Protein AF-A0A3M1U7Q9-F1 (afdb_monomer)

Solvent-accessible surface area (backbone atoms only — not comparable to full-atom values): 9106 Å² total; per-residue (Å²): 144,83,88,80,77,72,70,61,61,55,56,52,53,63,54,56,72,72,70,77,84,77,84,83,71,74,53,70,70,55,35,62,74,72,69,58,77,64,76,72,78,81,50,81,77,60,95,52,54,67,60,49,50,46,47,64,40,67,49,63,38,70,46,31,38,65,66,21,28,56,75,61,62,70,52,36,54,83,81,76,42,78,99,62,87,53,77,89,34,86,74,61,49,69,73,35,44,24,12,87,70,78,70,23,34,26,36,94,86,40,66,49,48,49,64,83,35,71,39,36,24,43,46,60,66,45,50,51,53,52,49,51,36,21,39,75,40,47,92,75,56,72,63,50,81,74,33,46,38,114

Secondary structure (DSSP, 8-state):
---SSSHHHHHHHHHHTTSSSS-----HHHHHHTT---TTTSSPPPSSHHHHHHHHHHS-BTTB-HHHHHHHTS--HHHHS-S-PPPP-S-PPTT-BB-TTT-SBPEEEEEEEETTEEEEESSHHHHHHHHHHHHH-GGG---GGGSB--

Radius of gyration: 22.82 Å; Cα contacts (8 Å, |Δi|>4): 184; chains: 1; bounding box: 33×63×72 Å

Structure (mmCIF, N/CA/C/O backbone):
data_AF-A0A3M1U7Q9-F1
#
_entry.id   AF-A0A3M1U7Q9-F1
#
loop_
_atom_site.group_PDB
_atom_site.id
_atom_site.type_symbol
_atom_site.label_atom_id
_atom_site.label_alt_id
_atom_site.label_comp_id
_atom_site.label_asym_id
_atom_site.label_entity_id
_atom_site.label_seq_id
_atom_site.pdbx_PDB_ins_code
_atom_site.Cartn_x
_atom_site.Cartn_y
_atom_site.Cartn_z
_atom_site.occupancy
_atom_site.B_iso_or_equiv
_atom_site.auth_seq_id
_atom_site.auth_comp_id
_atom_site.auth_asym_id
_atom_site.auth_atom_id
_atom_site.pdbx_PDB_model_num
ATOM 1 N N . MET A 1 1 ? 19.715 44.395 -60.711 1.00 44.44 1 MET A N 1
ATOM 2 C CA . MET A 1 1 ? 18.684 44.270 -59.659 1.00 44.44 1 MET A CA 1
ATOM 3 C C . MET A 1 1 ? 18.532 42.799 -59.278 1.00 44.44 1 MET A C 1
ATOM 5 O O . MET A 1 1 ? 17.688 42.110 -59.825 1.00 44.44 1 MET A O 1
ATOM 9 N N . LEU A 1 2 ? 19.395 42.297 -58.395 1.00 45.25 2 LEU A N 1
ATOM 10 C CA . LEU A 1 2 ? 19.295 40.969 -57.778 1.00 45.25 2 LEU A CA 1
ATOM 11 C C . LEU A 1 2 ? 19.704 41.164 -56.317 1.00 45.25 2 LEU A C 1
ATOM 13 O O . LEU A 1 2 ? 20.839 41.563 -56.077 1.00 45.25 2 LEU A O 1
ATOM 17 N N . GLY A 1 3 ? 18.805 40.959 -55.354 1.00 45.62 3 GLY A N 1
ATOM 18 C CA . GLY A 1 3 ? 19.201 41.150 -53.955 1.00 45.62 3 GLY A CA 1
ATOM 19 C C . GLY A 1 3 ? 18.166 40.963 -52.849 1.00 45.62 3 GLY A C 1
ATOM 20 O O . GLY A 1 3 ? 18.516 41.231 -51.710 1.00 45.62 3 GLY A O 1
ATOM 21 N N . ILE A 1 4 ? 16.922 40.532 -53.108 1.00 47.91 4 ILE A N 1
ATOM 22 C CA . ILE A 1 4 ? 15.906 40.447 -52.027 1.00 47.91 4 ILE A CA 1
ATOM 23 C C . ILE A 1 4 ? 15.098 39.132 -52.042 1.00 47.91 4 ILE A C 1
ATOM 25 O O . ILE A 1 4 ? 14.086 39.013 -51.370 1.00 47.91 4 ILE A O 1
ATOM 29 N N . ALA A 1 5 ? 15.532 38.097 -52.768 1.00 49.00 5 ALA A N 1
ATOM 30 C CA . ALA A 1 5 ? 14.764 36.844 -52.845 1.00 49.00 5 ALA A CA 1
ATOM 31 C C . ALA A 1 5 ? 15.264 35.712 -51.924 1.00 49.00 5 ALA A C 1
ATOM 33 O O . ALA A 1 5 ? 14.545 34.737 -51.739 1.00 49.00 5 ALA A O 1
ATOM 34 N N . LEU A 1 6 ? 16.459 35.814 -51.320 1.00 45.41 6 LEU A N 1
ATOM 35 C CA . LEU A 1 6 ? 17.038 34.694 -50.552 1.00 45.41 6 LEU A CA 1
ATOM 36 C C . LEU A 1 6 ? 16.795 34.736 -49.032 1.00 45.41 6 LEU A C 1
ATOM 38 O O . LEU A 1 6 ? 16.962 33.718 -48.368 1.00 45.41 6 LEU A O 1
ATOM 42 N N . LEU A 1 7 ? 16.372 35.871 -48.467 1.00 46.06 7 LEU A N 1
ATOM 43 C CA . LEU A 1 7 ? 16.163 36.003 -47.014 1.00 46.06 7 LEU A CA 1
ATOM 44 C C . LEU A 1 7 ? 14.794 35.483 -46.534 1.00 46.06 7 LEU A C 1
ATOM 46 O O . LEU A 1 7 ? 14.650 35.140 -45.364 1.00 46.06 7 LEU A O 1
ATOM 50 N N . GLY A 1 8 ? 13.801 35.363 -47.423 1.00 41.50 8 GLY A N 1
ATOM 51 C CA . GLY A 1 8 ? 12.464 34.869 -47.064 1.00 41.50 8 GLY A CA 1
ATOM 52 C C . GLY A 1 8 ? 12.382 33.347 -46.893 1.00 41.50 8 GLY A C 1
ATOM 53 O O . GLY A 1 8 ? 11.664 32.858 -46.023 1.00 41.50 8 GLY A O 1
ATOM 54 N N . MET A 1 9 ? 13.150 32.585 -47.679 1.00 41.41 9 MET A N 1
ATOM 55 C CA . MET A 1 9 ? 13.113 31.115 -47.649 1.00 41.41 9 MET A CA 1
ATOM 56 C C . MET A 1 9 ? 13.812 30.525 -46.417 1.00 41.41 9 MET A C 1
ATOM 58 O O . MET A 1 9 ? 13.354 29.514 -45.886 1.00 41.41 9 MET A O 1
ATOM 62 N N . LEU A 1 10 ? 14.861 31.182 -45.904 1.00 44.19 10 LEU A N 1
ATOM 63 C CA . LEU A 1 10 ? 15.544 30.739 -44.683 1.00 44.19 10 LEU A CA 1
ATOM 64 C C . LEU A 1 10 ? 14.686 30.970 -43.426 1.00 44.19 10 LEU A C 1
ATOM 66 O O . LEU A 1 10 ? 14.684 30.142 -42.518 1.00 44.19 10 LEU A O 1
ATOM 70 N N . ALA A 1 11 ? 13.905 32.057 -43.397 1.00 45.09 11 ALA A N 1
ATOM 71 C CA . ALA A 1 11 ? 12.979 32.349 -42.301 1.00 45.09 11 ALA A CA 1
ATOM 72 C C . ALA A 1 11 ? 11.781 31.382 -42.265 1.00 45.09 11 ALA A C 1
ATOM 74 O O . ALA A 1 11 ? 11.277 31.066 -41.187 1.00 45.09 11 ALA A O 1
ATOM 75 N N . TRP A 1 12 ? 11.348 30.870 -43.423 1.00 44.91 12 TRP A N 1
ATOM 76 C CA . TRP A 1 12 ? 10.287 29.862 -43.492 1.00 44.91 12 TRP A CA 1
ATOM 77 C C . TRP A 1 12 ? 10.776 28.487 -43.012 1.00 44.91 12 TRP A C 1
ATOM 79 O O . TRP A 1 12 ? 10.095 27.831 -42.225 1.00 44.91 12 TRP A O 1
ATOM 89 N N . PHE A 1 13 ? 12.001 28.092 -43.378 1.00 40.78 13 PHE A N 1
ATOM 90 C CA . PHE A 1 13 ? 12.593 26.835 -42.906 1.00 40.78 13 PHE A CA 1
ATOM 91 C C . PHE A 1 13 ? 12.932 26.841 -41.406 1.00 40.78 13 PHE A C 1
ATOM 93 O O . PHE A 1 13 ? 12.687 25.846 -40.726 1.00 40.78 13 PHE A O 1
ATOM 100 N N . LEU A 1 14 ? 13.405 27.964 -40.854 1.00 41.69 14 LEU A N 1
ATOM 101 C CA . LEU A 1 14 ? 13.670 28.082 -39.411 1.00 41.69 14 LEU A CA 1
ATOM 102 C C . LEU A 1 14 ? 12.390 28.127 -38.558 1.00 41.69 14 LEU A C 1
ATOM 104 O O . LEU A 1 14 ? 12.429 27.768 -37.384 1.00 41.69 14 LEU A O 1
ATOM 108 N N . ARG A 1 15 ? 11.244 28.511 -39.136 1.00 40.53 15 ARG A N 1
ATOM 109 C CA . ARG A 1 15 ? 9.944 28.464 -38.447 1.00 40.53 15 ARG A CA 1
ATOM 110 C C . ARG A 1 15 ? 9.270 27.092 -38.539 1.00 40.53 15 ARG A C 1
ATOM 112 O O . ARG A 1 15 ? 8.585 26.704 -37.599 1.00 40.53 15 ARG A O 1
ATOM 119 N N . ALA A 1 16 ? 9.512 26.339 -39.612 1.00 40.88 16 ALA A N 1
ATOM 120 C CA . ALA A 1 16 ? 9.010 24.972 -39.768 1.00 40.88 16 ALA A CA 1
ATOM 121 C C . ALA A 1 16 ? 9.754 23.953 -38.880 1.00 40.88 16 ALA A C 1
ATOM 123 O O . ALA A 1 16 ? 9.138 23.018 -38.377 1.00 40.88 16 ALA A O 1
ATOM 124 N N . ALA A 1 17 ? 11.049 24.158 -38.611 1.00 39.62 17 ALA A N 1
ATOM 125 C CA . ALA A 1 17 ? 11.831 23.280 -37.731 1.00 39.62 17 ALA A CA 1
ATOM 126 C C . ALA A 1 17 ? 11.517 23.448 -36.227 1.00 39.62 17 ALA A C 1
ATOM 128 O O . ALA A 1 17 ? 11.918 22.617 -35.421 1.00 39.62 17 ALA A O 1
ATOM 129 N N . SER A 1 18 ? 10.785 24.499 -35.838 1.00 42.47 18 SER A N 1
ATOM 130 C CA . SER A 1 18 ? 10.407 24.780 -34.443 1.00 42.47 18 SER A CA 1
ATOM 131 C C . SER A 1 18 ? 9.047 24.190 -34.038 1.00 42.47 18 SER A C 1
ATOM 133 O O . SER A 1 18 ? 8.711 24.240 -32.857 1.00 42.47 18 SER A O 1
ATOM 135 N N . GLN A 1 19 ? 8.255 23.659 -34.977 1.00 42.66 19 GLN A N 1
ATOM 136 C CA . GLN A 1 19 ? 6.894 23.168 -34.699 1.00 42.66 19 GLN A CA 1
ATOM 137 C C . GLN A 1 19 ? 6.728 21.646 -34.840 1.00 42.66 19 GLN A C 1
ATOM 139 O O . GLN A 1 19 ? 5.615 21.143 -34.757 1.00 42.66 19 GLN A O 1
ATOM 144 N N . GLY A 1 20 ? 7.819 20.901 -35.039 1.00 37.41 20 GLY A N 1
ATOM 145 C CA . GLY A 1 20 ? 7.778 19.445 -35.233 1.00 37.41 20 GLY A CA 1
ATOM 146 C C . GLY A 1 20 ? 7.942 18.592 -33.968 1.00 37.41 20 GLY A C 1
ATOM 147 O O . GLY A 1 20 ? 7.876 17.372 -34.065 1.00 37.41 20 GLY A O 1
ATOM 148 N N . GLU A 1 21 ? 8.165 19.197 -32.799 1.00 39.03 21 GLU A N 1
ATOM 149 C CA . GLU A 1 21 ? 8.633 18.490 -31.592 1.00 39.03 21 GLU A CA 1
ATOM 150 C C . GLU A 1 21 ? 7.793 18.820 -30.343 1.00 39.03 21 GLU A C 1
ATOM 152 O O . GLU A 1 21 ? 8.322 18.947 -29.244 1.00 39.03 21 GLU A O 1
ATOM 157 N N . SER A 1 22 ? 6.479 19.021 -30.488 1.00 43.94 22 SER A N 1
ATOM 158 C CA . SER A 1 22 ? 5.617 19.320 -29.330 1.00 43.94 22 SER A CA 1
ATOM 159 C C . SER A 1 22 ? 4.254 18.631 -29.324 1.00 43.94 22 SER A C 1
ATOM 161 O O . SER A 1 22 ? 3.406 19.014 -28.529 1.00 43.94 22 SER A O 1
ATOM 163 N N . ASP A 1 23 ? 4.023 17.628 -30.173 1.00 45.72 23 ASP A N 1
ATOM 164 C CA . ASP A 1 23 ? 2.708 16.976 -30.272 1.00 45.72 23 ASP A CA 1
ATOM 165 C C . ASP A 1 23 ? 2.810 15.447 -30.177 1.00 45.72 23 ASP A C 1
ATOM 167 O O . ASP A 1 23 ? 2.364 14.685 -31.033 1.00 45.72 23 ASP A O 1
ATOM 171 N N . ARG A 1 24 ? 3.496 14.981 -29.128 1.00 41.88 24 ARG A N 1
ATOM 172 C CA . ARG A 1 24 ? 3.415 13.588 -28.649 1.00 41.88 24 ARG A CA 1
ATOM 173 C C . ARG A 1 24 ? 2.861 13.509 -27.230 1.00 41.88 24 ARG A C 1
ATOM 175 O O . ARG A 1 24 ? 3.070 12.514 -26.540 1.00 41.88 24 ARG A O 1
ATOM 182 N N . THR A 1 25 ? 2.178 14.550 -26.771 1.00 45.88 25 THR A N 1
ATOM 183 C CA . THR A 1 25 ? 1.490 14.507 -25.488 1.00 45.88 25 THR A CA 1
ATOM 184 C C . THR A 1 25 ? 0.160 13.796 -25.696 1.00 45.88 25 THR A C 1
ATOM 186 O O . THR A 1 25 ? -0.741 14.264 -26.389 1.00 45.88 25 THR A O 1
ATOM 189 N N . VAL A 1 26 ? 0.053 12.593 -25.137 1.00 48.25 26 VAL A N 1
ATOM 190 C CA . VAL A 1 26 ? -1.239 11.923 -25.003 1.00 48.25 26 VAL A CA 1
ATOM 191 C C . VAL A 1 26 ? -2.111 12.826 -24.120 1.00 48.25 26 VAL A C 1
ATOM 193 O O . VAL A 1 26 ? -1.642 13.211 -23.050 1.00 48.25 26 VAL A O 1
ATOM 196 N N . PRO A 1 27 ? -3.337 13.196 -24.538 1.00 50.78 27 PRO A N 1
ATOM 197 C CA . PRO A 1 27 ? -4.206 14.052 -23.735 1.00 50.78 27 PRO A CA 1
ATOM 198 C C . PRO A 1 27 ? -4.391 13.467 -22.333 1.00 50.78 27 PRO A C 1
ATOM 200 O O . PRO A 1 27 ? -4.526 12.247 -22.196 1.00 50.78 27 PRO A O 1
ATOM 203 N N . ALA A 1 28 ? -4.400 14.314 -21.303 1.00 47.31 28 ALA A N 1
ATOM 204 C CA . ALA A 1 28 ? -4.512 13.878 -19.910 1.00 47.31 28 ALA A CA 1
ATOM 205 C C . ALA A 1 28 ? -5.757 13.000 -19.685 1.00 47.31 28 ALA A C 1
ATOM 207 O O . ALA A 1 28 ? -5.726 12.036 -18.924 1.00 47.31 28 ALA A O 1
ATOM 208 N N . GLU A 1 29 ? -6.834 13.257 -20.428 1.00 45.97 29 GLU A N 1
ATOM 209 C CA . GLU A 1 29 ? -8.067 12.471 -20.402 1.00 45.97 29 GLU A CA 1
ATOM 210 C C . GLU A 1 29 ? -7.848 11.046 -20.934 1.00 45.97 29 GLU A C 1
ATOM 212 O O . GLU A 1 29 ? -8.398 10.085 -20.400 1.00 45.97 29 GLU A O 1
ATOM 217 N N . ARG A 1 30 ? -6.979 10.884 -21.937 1.00 46.25 30 ARG A N 1
ATOM 218 C CA . ARG A 1 30 ? -6.612 9.583 -22.505 1.00 46.25 30 ARG A CA 1
ATOM 219 C C . ARG A 1 30 ? -5.622 8.828 -21.617 1.00 46.25 30 ARG A C 1
ATOM 221 O O . ARG A 1 30 ? -5.694 7.606 -21.557 1.00 46.25 30 ARG A O 1
ATOM 228 N N . LEU A 1 31 ? -4.741 9.528 -20.896 1.00 46.62 31 LEU A N 1
ATOM 229 C CA . LEU A 1 31 ? -3.878 8.930 -19.862 1.00 46.62 31 LEU A CA 1
ATOM 230 C C . LEU A 1 31 ? -4.708 8.347 -18.705 1.00 46.62 31 LEU A C 1
ATOM 232 O O . LEU A 1 31 ? -4.424 7.256 -18.205 1.00 46.62 31 LEU A O 1
ATOM 236 N N . VAL A 1 32 ? -5.794 9.037 -18.349 1.00 48.41 32 VAL A N 1
ATOM 237 C CA . VAL A 1 32 ? -6.804 8.563 -17.395 1.00 48.41 32 VAL A CA 1
ATOM 238 C C . VAL A 1 32 ? -7.531 7.313 -17.902 1.00 48.41 32 VAL A C 1
ATOM 240 O O . VAL A 1 32 ? -7.738 6.384 -17.122 1.00 48.41 32 VAL A O 1
ATOM 243 N N . GLU A 1 33 ? -7.892 7.263 -19.186 1.00 47.66 33 GLU A N 1
ATOM 244 C CA . GLU A 1 33 ? -8.565 6.105 -19.797 1.00 47.66 33 GLU A CA 1
ATOM 245 C C . GLU A 1 33 ? -7.678 4.853 -19.876 1.00 47.66 33 GLU A C 1
ATOM 247 O O . GLU A 1 33 ? -8.184 3.740 -19.735 1.00 47.66 33 GLU A O 1
ATOM 252 N N . ILE A 1 34 ? -6.363 5.010 -20.068 1.0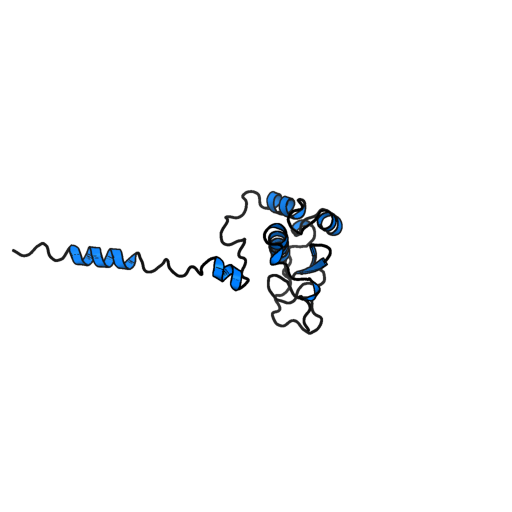0 43.22 34 ILE A N 1
ATOM 253 C CA . ILE A 1 34 ? -5.414 3.884 -20.178 1.00 43.22 34 ILE A CA 1
ATOM 254 C C . ILE A 1 34 ? -4.797 3.453 -18.837 1.00 43.22 34 ILE A C 1
ATOM 256 O O . ILE A 1 34 ? -3.960 2.554 -18.813 1.00 43.22 34 ILE A O 1
ATOM 260 N N . GLY A 1 35 ? -5.199 4.069 -17.720 1.00 42.22 35 GLY A N 1
ATOM 261 C CA . GLY A 1 35 ? -4.785 3.658 -16.373 1.00 42.22 35 GLY A CA 1
ATOM 262 C C . GLY A 1 35 ? -3.332 3.975 -16.002 1.00 42.22 35 GLY A C 1
ATOM 263 O O . GLY A 1 35 ? -2.864 3.506 -14.967 1.00 42.22 35 GLY A O 1
ATOM 264 N N . ILE A 1 36 ? -2.626 4.780 -16.801 1.00 45.94 36 ILE A N 1
ATOM 265 C CA . ILE A 1 36 ? -1.271 5.251 -16.490 1.00 45.94 36 ILE A CA 1
ATOM 266 C C . ILE A 1 36 ? -1.415 6.537 -15.674 1.00 45.94 36 ILE A C 1
ATOM 268 O O . ILE A 1 36 ? -1.546 7.630 -16.220 1.00 45.94 36 ILE A O 1
ATOM 272 N N . THR A 1 37 ? -1.456 6.416 -14.346 1.00 44.12 37 THR A N 1
ATOM 273 C CA . THR A 1 37 ? -1.508 7.574 -13.445 1.00 44.12 37 THR A CA 1
ATOM 274 C C . THR A 1 37 ? -0.104 7.961 -13.007 1.00 44.12 37 THR A C 1
ATOM 276 O O . THR A 1 37 ? 0.302 7.671 -11.887 1.00 44.12 37 THR A O 1
ATOM 279 N N . GLY A 1 38 ? 0.635 8.633 -13.889 1.00 45.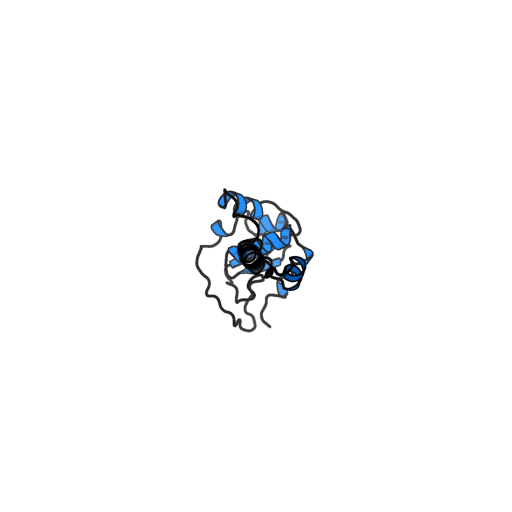06 38 GLY A N 1
ATOM 280 C CA . GLY A 1 38 ? 1.924 9.240 -13.565 1.00 45.06 38 GLY A CA 1
ATOM 281 C C . GLY A 1 38 ? 1.760 10.405 -12.589 1.00 45.06 38 GLY A C 1
ATOM 282 O O . GLY A 1 38 ? 1.847 11.560 -12.983 1.00 45.06 38 GLY A O 1
ATOM 283 N N . TYR A 1 39 ? 1.555 10.121 -11.300 1.00 46.56 39 TYR A N 1
ATOM 284 C CA . TYR A 1 39 ? 1.679 11.142 -10.249 1.00 46.56 39 TYR A CA 1
ATOM 285 C C . TYR A 1 39 ? 3.116 11.706 -10.188 1.00 46.56 39 TYR A C 1
ATOM 287 O O . TYR A 1 39 ? 3.346 12.769 -9.628 1.00 46.56 39 TYR A O 1
ATOM 295 N N . PHE A 1 40 ? 4.086 11.007 -10.787 1.00 49.94 40 PHE A N 1
ATOM 296 C CA . PHE A 1 40 ? 5.496 11.389 -10.800 1.00 49.94 40 PHE A CA 1
ATOM 297 C C . PHE A 1 40 ? 5.956 12.161 -12.047 1.00 49.94 40 PHE A C 1
ATOM 299 O O . PHE A 1 40 ? 7.077 12.664 -12.025 1.00 49.94 40 PHE A O 1
ATOM 306 N N . ASP A 1 41 ? 5.140 12.288 -13.101 1.00 47.69 41 ASP A N 1
ATOM 307 C CA . ASP A 1 41 ? 5.598 12.915 -14.356 1.00 47.69 41 ASP A CA 1
ATOM 308 C C . ASP A 1 41 ? 5.291 14.425 -14.443 1.00 47.69 41 ASP A C 1
ATOM 310 O O . ASP A 1 41 ? 5.940 15.131 -15.214 1.00 47.69 41 ASP A O 1
ATOM 314 N N . GLU A 1 42 ? 4.355 14.952 -13.641 1.00 49.50 42 GLU A N 1
ATOM 315 C CA . GLU A 1 42 ? 3.915 16.359 -13.740 1.00 49.50 42 GLU A CA 1
ATOM 316 C C . GLU A 1 42 ? 4.411 17.277 -12.607 1.00 49.50 42 GLU A C 1
ATOM 318 O O . GLU A 1 42 ? 4.507 18.489 -12.812 1.00 49.50 42 GLU A O 1
ATOM 323 N N . GLU A 1 43 ? 4.790 16.745 -11.438 1.00 50.03 43 GLU A N 1
ATOM 324 C CA . GLU A 1 43 ? 5.275 17.553 -10.309 1.00 50.03 43 GLU A CA 1
ATOM 325 C C . GLU A 1 43 ? 6.722 17.201 -9.931 1.00 50.03 43 GLU A C 1
ATOM 327 O O . GLU A 1 43 ? 7.037 16.026 -9.715 1.00 50.03 43 GLU A O 1
ATOM 332 N N . PRO A 1 44 ? 7.626 18.198 -9.802 1.00 52.91 44 PRO A N 1
ATOM 333 C CA . PRO A 1 44 ? 8.953 17.944 -9.266 1.00 52.91 44 PRO A CA 1
ATOM 334 C C . PRO A 1 44 ? 8.806 17.324 -7.872 1.00 52.91 44 PRO A C 1
ATOM 336 O O . PRO A 1 44 ? 7.945 17.761 -7.098 1.00 52.91 44 PRO A O 1
ATOM 339 N N . PRO A 1 45 ? 9.631 16.321 -7.525 1.00 57.47 45 PRO A N 1
ATOM 340 C CA . PRO A 1 45 ? 9.512 15.657 -6.242 1.00 57.47 45 PRO A CA 1
ATOM 341 C C . PRO A 1 45 ? 9.562 16.700 -5.115 1.00 57.47 45 PRO A C 1
ATOM 343 O O . PRO A 1 45 ? 10.353 17.647 -5.191 1.00 57.47 45 PRO A O 1
ATOM 346 N N . PRO A 1 46 ? 8.733 16.545 -4.069 1.00 67.69 46 PRO A N 1
ATOM 347 C CA . PRO A 1 46 ? 8.692 17.476 -2.953 1.00 67.69 46 PRO A CA 1
ATOM 348 C C . PRO A 1 46 ? 10.098 17.744 -2.416 1.00 67.69 46 PRO A C 1
ATOM 350 O O . PRO A 1 46 ? 10.859 16.803 -2.184 1.00 67.69 46 PRO A O 1
ATOM 353 N N . ALA A 1 47 ? 10.426 19.020 -2.179 1.00 71.31 47 ALA A N 1
ATOM 354 C CA . ALA A 1 47 ? 11.751 19.432 -1.702 1.00 71.31 47 ALA A CA 1
ATOM 355 C C . ALA A 1 47 ? 12.174 18.700 -0.413 1.00 71.31 47 ALA A C 1
ATOM 357 O O . ALA A 1 47 ? 13.355 18.436 -0.206 1.00 71.31 47 ALA A O 1
ATOM 358 N N . ASP A 1 48 ? 11.200 18.335 0.426 1.00 85.69 48 ASP A N 1
ATOM 359 C CA . ASP A 1 48 ? 11.384 17.436 1.561 1.00 85.69 48 ASP A CA 1
ATOM 360 C C . ASP A 1 48 ? 10.591 16.142 1.343 1.00 85.69 48 ASP A C 1
ATOM 362 O O . ASP A 1 48 ? 9.421 16.003 1.719 1.00 85.69 48 ASP A O 1
ATOM 366 N N . ARG A 1 49 ? 11.256 15.181 0.701 1.00 84.38 49 ARG A N 1
ATOM 367 C CA . ARG A 1 49 ? 10.678 13.888 0.342 1.00 84.38 49 ARG A CA 1
ATOM 368 C C . ARG A 1 49 ? 10.250 13.065 1.562 1.00 84.38 49 ARG A C 1
ATOM 370 O O . ARG A 1 49 ? 9.213 12.407 1.514 1.00 84.38 49 ARG A O 1
ATOM 377 N N . ALA A 1 50 ? 11.024 13.111 2.646 1.00 85.31 50 ALA A N 1
ATOM 378 C CA . ALA A 1 50 ? 10.744 12.343 3.858 1.00 85.31 50 ALA A CA 1
ATOM 379 C C . ALA A 1 50 ? 9.519 12.895 4.596 1.00 85.31 50 ALA A C 1
ATOM 381 O O . ALA A 1 50 ? 8.657 12.134 5.044 1.00 85.31 50 ALA A O 1
ATOM 382 N N . LYS A 1 51 ? 9.410 14.227 4.682 1.00 88.06 51 LYS A N 1
ATOM 383 C CA . LYS A 1 51 ? 8.224 14.880 5.237 1.00 88.06 51 LYS A CA 1
ATOM 384 C C . LYS A 1 51 ? 6.982 14.577 4.408 1.00 88.06 51 LYS A C 1
ATOM 386 O O . LYS A 1 51 ? 5.953 14.249 4.992 1.00 88.06 51 LYS A O 1
ATOM 391 N N . PHE A 1 52 ? 7.088 14.650 3.081 1.00 87.44 52 PHE A N 1
ATOM 392 C CA . PHE A 1 52 ? 5.971 14.333 2.195 1.00 87.44 52 PHE A CA 1
ATOM 393 C C . PHE A 1 52 ? 5.493 12.892 2.374 1.00 87.44 52 PHE A C 1
ATOM 395 O O . PHE A 1 52 ? 4.305 12.678 2.598 1.00 87.44 52 PHE A O 1
ATOM 402 N N . GLU A 1 53 ? 6.404 11.912 2.336 1.00 90.12 53 GLU A N 1
ATOM 403 C CA . GLU A 1 53 ? 6.041 10.504 2.519 1.00 90.12 53 GLU A CA 1
ATOM 404 C C . GLU A 1 53 ? 5.311 10.313 3.856 1.00 90.12 53 GLU A C 1
ATOM 406 O O . GLU A 1 53 ? 4.200 9.787 3.904 1.00 90.12 53 GLU A O 1
ATOM 411 N N . LYS A 1 54 ? 5.872 10.830 4.951 1.00 94.00 54 LYS A N 1
ATOM 412 C CA . LYS A 1 54 ? 5.206 10.757 6.252 1.00 94.00 54 LYS A CA 1
ATOM 413 C C . LYS A 1 54 ? 3.804 11.372 6.207 1.00 94.00 54 LYS A C 1
ATOM 415 O O . LYS A 1 54 ? 2.851 10.739 6.648 1.00 94.00 54 LYS A O 1
ATOM 420 N N . GLU A 1 55 ? 3.667 12.570 5.646 1.00 92.81 55 GLU A N 1
ATOM 421 C CA . GLU A 1 55 ? 2.393 13.285 5.570 1.00 92.81 55 GLU A CA 1
ATOM 422 C C . GLU A 1 55 ? 1.317 12.505 4.808 1.00 92.81 55 GLU A C 1
ATOM 424 O O . GLU A 1 55 ? 0.178 12.435 5.281 1.00 92.81 55 GLU A O 1
ATOM 429 N N . ILE A 1 56 ? 1.652 11.897 3.663 1.00 94.12 56 ILE A N 1
ATOM 430 C CA . ILE A 1 56 ? 0.659 11.168 2.864 1.00 94.12 56 ILE A CA 1
ATOM 431 C C . ILE A 1 56 ? 0.145 9.913 3.574 1.00 94.12 56 ILE A C 1
ATOM 433 O O . ILE A 1 56 ? -1.028 9.572 3.424 1.00 94.12 56 ILE A O 1
ATOM 437 N N . PHE A 1 57 ? 0.999 9.261 4.366 1.00 96.94 57 PHE A N 1
ATOM 438 C CA . PHE A 1 57 ? 0.671 8.006 5.036 1.00 96.94 57 PHE A CA 1
ATOM 439 C C . PHE A 1 57 ? 0.067 8.193 6.425 1.00 96.94 57 PHE A C 1
ATOM 441 O O . PHE A 1 57 ? -0.607 7.277 6.897 1.00 96.94 57 PHE A O 1
ATOM 448 N N . THR A 1 58 ? 0.252 9.356 7.060 1.00 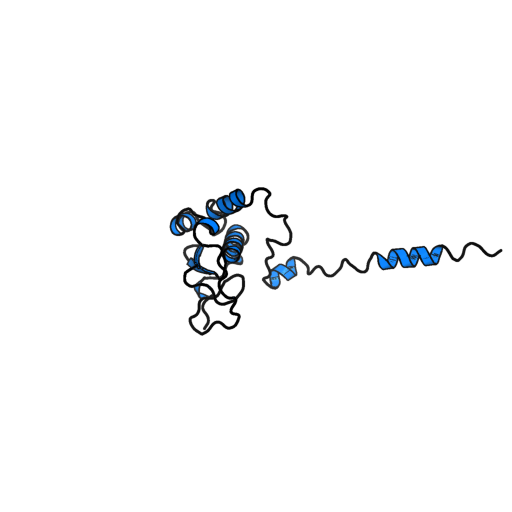95.62 58 THR A N 1
ATOM 449 C CA . THR A 1 58 ? -0.316 9.655 8.387 1.00 95.62 58 THR A CA 1
ATOM 450 C C . THR A 1 58 ? -1.514 10.603 8.361 1.00 95.62 58 THR A C 1
ATOM 452 O O . THR A 1 58 ? -2.106 10.834 9.411 1.00 95.62 58 THR A O 1
ATOM 455 N N . THR A 1 59 ? -1.876 11.159 7.200 1.00 94.31 59 THR A N 1
ATOM 456 C CA . THR A 1 59 ? -3.008 12.092 7.063 1.00 94.31 59 THR A CA 1
ATOM 457 C C . THR A 1 59 ? -4.125 11.477 6.206 1.00 94.31 59 THR A C 1
ATOM 459 O O . THR A 1 59 ? -3.991 11.446 4.972 1.00 94.31 59 THR A O 1
ATOM 462 N N . PRO A 1 60 ? -5.234 11.026 6.828 1.00 96.44 60 PRO A N 1
ATOM 463 C CA . PRO A 1 60 ? -6.391 10.470 6.129 1.00 96.44 60 PRO A CA 1
ATOM 464 C C . PRO A 1 60 ? -6.965 11.433 5.091 1.00 96.44 60 PRO A C 1
ATOM 466 O O . PRO A 1 60 ? -6.991 12.648 5.303 1.00 96.44 60 PRO A O 1
ATOM 469 N N . ARG A 1 61 ? -7.431 10.893 3.962 1.00 95.94 61 ARG A N 1
ATOM 470 C CA . ARG A 1 61 ? -8.103 11.642 2.889 1.00 95.94 61 ARG A CA 1
ATOM 471 C C . ARG A 1 61 ? -8.754 10.673 1.901 1.00 95.94 61 ARG A C 1
ATOM 473 O O . ARG A 1 61 ? -8.215 9.602 1.639 1.00 95.94 61 ARG A O 1
ATOM 480 N N . GLY A 1 62 ? -9.862 11.079 1.280 1.00 96.50 62 GLY A N 1
ATOM 481 C CA . GLY A 1 62 ? -10.560 10.241 0.302 1.00 96.50 62 GLY A CA 1
ATOM 482 C C . GLY A 1 62 ? -11.057 8.955 0.962 1.00 96.50 62 GLY A C 1
ATOM 483 O O . GLY A 1 62 ? -11.686 9.027 2.013 1.00 96.50 62 GLY A O 1
ATOM 484 N N . ILE A 1 63 ? -10.747 7.800 0.368 1.00 98.06 63 ILE A N 1
ATOM 485 C CA . ILE A 1 63 ? -11.063 6.483 0.956 1.00 98.06 63 ILE A CA 1
ATOM 486 C C . ILE 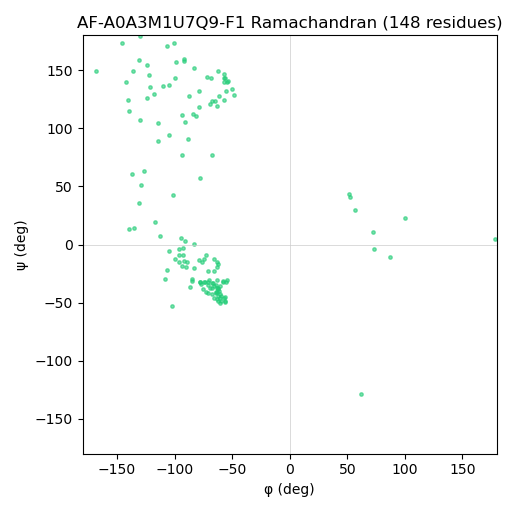A 1 63 ? -9.904 5.884 1.773 1.00 98.06 63 ILE A C 1
ATOM 488 O O . ILE A 1 63 ? -10.000 4.744 2.203 1.00 98.06 63 ILE A O 1
ATOM 492 N N . TYR A 1 64 ? -8.806 6.624 1.975 1.00 98.06 64 TYR A N 1
ATOM 493 C CA . TYR A 1 64 ? -7.743 6.238 2.907 1.00 98.06 64 TYR A CA 1
ATOM 494 C C . TYR A 1 64 ? -8.039 6.847 4.281 1.00 98.06 64 TYR A C 1
ATOM 496 O O . TYR A 1 64 ? -7.928 8.068 4.459 1.00 98.06 64 TYR A O 1
ATOM 504 N N . THR A 1 65 ? -8.477 6.018 5.227 1.00 98.44 65 THR A N 1
ATOM 505 C CA . THR A 1 65 ? -9.110 6.466 6.478 1.00 98.44 65 THR A CA 1
ATOM 506 C C . THR A 1 65 ? -8.164 6.447 7.682 1.00 98.44 65 THR A C 1
ATOM 508 O O . THR A 1 65 ? -7.034 5.963 7.613 1.00 98.44 65 THR A O 1
ATOM 511 N N . GLU A 1 66 ? -8.617 6.968 8.827 1.00 98.44 66 GLU A N 1
ATOM 512 C CA . GLU A 1 66 ? -7.875 6.835 10.089 1.00 98.44 66 GLU A CA 1
ATOM 513 C C . GLU A 1 66 ? -7.683 5.375 10.509 1.00 98.44 66 GLU A C 1
ATOM 515 O O . GLU A 1 66 ? -6.652 5.026 11.089 1.00 98.44 66 GLU A O 1
ATOM 520 N N . GLU A 1 67 ? -8.674 4.525 10.244 1.00 98.62 67 GLU A N 1
ATOM 521 C CA . GLU A 1 67 ? -8.619 3.093 10.522 1.00 98.62 67 GLU A CA 1
ATOM 522 C C . GLU A 1 67 ? -7.515 2.432 9.699 1.00 98.62 67 GLU A C 1
ATOM 524 O O . GLU A 1 67 ? -6.755 1.642 10.254 1.00 98.62 67 GLU A O 1
ATOM 529 N N . ASP A 1 68 ? -7.359 2.814 8.428 1.00 98.62 68 ASP A N 1
ATOM 530 C CA . ASP A 1 68 ? -6.264 2.331 7.583 1.00 98.62 68 ASP A CA 1
ATOM 531 C C . ASP A 1 68 ? -4.902 2.760 8.135 1.00 98.62 68 ASP A C 1
ATOM 533 O O . ASP A 1 68 ? -3.991 1.939 8.262 1.00 98.62 68 ASP A O 1
ATOM 537 N N . VAL A 1 69 ? -4.749 4.037 8.509 1.00 98.56 69 VAL A N 1
ATOM 538 C CA . VAL A 1 69 ? -3.501 4.564 9.093 1.00 98.56 69 VAL A CA 1
ATOM 539 C C . VAL A 1 69 ? -3.120 3.771 10.349 1.00 98.56 69 VAL A C 1
ATOM 541 O O . VAL A 1 69 ? -1.973 3.328 10.493 1.00 98.56 69 VAL A O 1
ATOM 544 N N . LYS A 1 70 ? -4.093 3.522 11.235 1.00 98.56 70 LYS A N 1
ATOM 545 C CA . LYS A 1 70 ? -3.903 2.728 12.458 1.00 98.56 70 LYS A CA 1
ATOM 546 C C . LYS A 1 70 ? -3.584 1.266 12.133 1.00 98.56 70 LYS A C 1
ATOM 548 O O . LYS A 1 70 ? -2.628 0.728 12.690 1.00 98.56 70 LYS A O 1
ATOM 553 N N . ALA A 1 71 ? -4.316 0.643 11.207 1.00 98.44 71 ALA A N 1
ATOM 554 C CA . ALA A 1 71 ? -4.113 -0.747 10.787 1.00 98.44 71 ALA A CA 1
ATOM 555 C C . ALA A 1 71 ? -2.740 -0.970 10.132 1.00 98.44 71 ALA A C 1
ATOM 557 O O . ALA A 1 71 ? -2.141 -2.038 10.271 1.00 98.44 71 ALA A O 1
ATOM 558 N N . ASN A 1 72 ? -2.202 0.052 9.465 1.00 98.38 72 ASN A N 1
ATOM 559 C CA . ASN A 1 72 ? -0.859 0.014 8.896 1.00 98.38 72 ASN A CA 1
ATOM 560 C C . ASN A 1 72 ? 0.255 0.240 9.927 1.00 98.38 72 ASN A C 1
ATOM 562 O O . ASN A 1 72 ? 1.410 -0.076 9.621 1.00 98.38 72 ASN A O 1
ATOM 566 N N . GLY A 1 73 ? -0.087 0.706 11.133 1.00 97.81 73 GLY A N 1
ATOM 567 C CA . GLY A 1 73 ? 0.828 0.896 12.257 1.00 97.81 73 GLY A CA 1
ATOM 568 C C . GLY A 1 73 ? 1.295 2.338 12.464 1.00 97.81 73 GLY A C 1
ATOM 569 O O . GLY A 1 73 ? 2.357 2.531 13.049 1.00 97.81 73 GLY A O 1
ATOM 570 N N . ASN A 1 74 ? 0.547 3.343 11.986 1.00 97.19 74 ASN A N 1
ATOM 571 C CA . ASN A 1 74 ? 0.936 4.763 12.039 1.00 97.19 74 ASN A CA 1
ATOM 572 C C . ASN A 1 74 ? 2.350 5.006 11.472 1.00 97.19 74 ASN A C 1
ATOM 574 O O . ASN A 1 74 ? 3.170 5.714 12.057 1.00 97.19 74 ASN A O 1
ATOM 578 N N . THR A 1 75 ? 2.647 4.361 10.345 1.00 97.06 75 THR A N 1
ATOM 579 C CA . THR A 1 75 ? 3.971 4.330 9.713 1.00 97.06 75 THR A CA 1
ATOM 580 C C . THR A 1 75 ? 3.868 4.671 8.226 1.00 97.06 75 THR A C 1
ATOM 582 O O . THR A 1 75 ? 2.777 4.903 7.711 1.00 97.06 75 THR A O 1
ATOM 585 N N . TRP A 1 76 ? 5.003 4.691 7.537 1.00 96.19 76 TRP A N 1
ATOM 586 C CA . TRP A 1 76 ? 5.121 4.917 6.098 1.00 96.19 76 TRP A CA 1
ATOM 587 C C . TRP A 1 76 ? 6.017 3.832 5.460 1.00 96.19 76 TRP A C 1
ATOM 589 O O . TRP A 1 76 ? 6.782 3.176 6.177 1.00 96.19 76 TRP A O 1
ATOM 599 N N . PRO A 1 77 ? 5.928 3.583 4.140 1.00 95.19 77 PRO A N 1
ATOM 600 C CA . PRO A 1 77 ? 6.587 2.456 3.481 1.00 95.19 77 PRO A CA 1
ATOM 601 C C . PRO A 1 77 ? 8.095 2.389 3.687 1.00 95.19 77 PRO A C 1
ATOM 603 O O . PRO A 1 77 ? 8.592 1.312 4.009 1.00 95.19 77 PRO A O 1
ATOM 606 N N . SER A 1 78 ? 8.822 3.505 3.562 1.00 94.06 78 SER A N 1
ATOM 607 C CA . SER A 1 78 ? 10.282 3.502 3.738 1.00 94.06 78 SER A CA 1
ATOM 608 C C . SER A 1 78 ? 10.735 3.167 5.164 1.00 94.06 78 SER A C 1
ATOM 610 O O . SER A 1 78 ? 11.851 2.683 5.343 1.00 94.06 78 SER A O 1
ATOM 612 N N . ALA A 1 79 ? 9.877 3.370 6.171 1.00 94.62 79 ALA A N 1
ATOM 613 C CA . ALA A 1 79 ? 10.136 2.941 7.545 1.00 94.62 79 ALA A CA 1
ATOM 614 C C . ALA A 1 79 ? 9.735 1.479 7.802 1.00 94.62 79 ALA A C 1
ATOM 616 O O . ALA A 1 79 ? 10.352 0.818 8.636 1.00 94.62 79 ALA A O 1
ATOM 617 N N . LYS A 1 80 ? 8.699 0.974 7.120 1.00 95.69 80 LYS A N 1
ATOM 618 C CA . LYS A 1 80 ? 8.154 -0.376 7.341 1.00 95.69 80 LYS A CA 1
ATOM 619 C C . LYS A 1 80 ? 8.863 -1.457 6.530 1.00 95.69 80 LYS A C 1
ATOM 621 O O . LYS A 1 80 ? 9.020 -2.576 7.015 1.00 95.69 80 LYS A O 1
ATOM 626 N N . TYR A 1 81 ? 9.259 -1.139 5.302 1.00 94.94 81 TYR A N 1
ATOM 627 C CA . TYR A 1 81 ? 9.813 -2.093 4.350 1.00 94.94 81 TYR A CA 1
ATOM 628 C C . TYR A 1 81 ? 11.218 -1.682 3.921 1.00 94.94 81 TYR A C 1
ATOM 630 O O . TYR A 1 81 ? 11.433 -0.517 3.573 1.00 94.94 81 TYR A O 1
ATOM 638 N N . PRO A 1 82 ? 12.171 -2.629 3.873 1.00 88.81 82 PRO A N 1
ATOM 639 C CA . PRO A 1 82 ? 13.487 -2.343 3.332 1.00 88.81 82 PRO A CA 1
ATOM 640 C C . PRO A 1 82 ? 13.377 -1.944 1.854 1.00 88.81 82 PRO A C 1
ATOM 642 O O . PRO A 1 82 ? 12.509 -2.427 1.119 1.00 88.81 82 PRO A O 1
ATOM 645 N N . GLN A 1 83 ? 14.293 -1.086 1.408 1.00 78.00 83 GLN A N 1
ATOM 646 C CA . GLN A 1 83 ? 14.445 -0.694 0.002 1.00 78.00 83 GLN A CA 1
ATOM 647 C C . GLN A 1 83 ? 15.167 -1.796 -0.782 1.00 78.00 83 GLN A C 1
ATOM 649 O O . GLN A 1 83 ? 16.239 -1.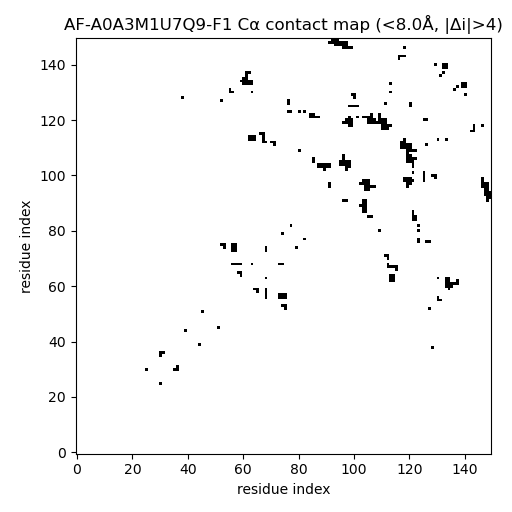588 -1.341 1.00 78.00 83 GLN A O 1
ATOM 654 N N . ASN A 1 84 ? 14.593 -2.994 -0.754 1.00 78.19 84 ASN A N 1
ATOM 655 C CA . ASN A 1 84 ? 15.083 -4.133 -1.508 1.00 78.19 84 ASN A CA 1
ATOM 656 C C . ASN A 1 84 ? 14.154 -4.362 -2.693 1.00 78.19 84 ASN A C 1
ATOM 658 O O . ASN A 1 84 ? 12.924 -4.322 -2.539 1.00 78.19 84 ASN A O 1
ATOM 662 N N . ASP A 1 85 ? 14.756 -4.638 -3.844 1.00 68.88 85 ASP A N 1
ATOM 663 C CA . ASP A 1 85 ? 14.029 -4.961 -5.059 1.00 68.88 85 ASP A CA 1
ATOM 664 C C . ASP A 1 85 ? 13.355 -6.324 -4.904 1.00 68.88 85 ASP A C 1
ATOM 666 O O . ASP A 1 85 ? 14.003 -7.350 -4.676 1.00 68.88 85 ASP A O 1
ATOM 670 N N . PHE A 1 86 ? 12.031 -6.340 -5.031 1.00 84.00 86 PHE A N 1
ATOM 671 C CA . PHE A 1 86 ? 11.325 -7.573 -5.327 1.00 84.00 86 PHE A CA 1
ATOM 672 C C . PHE A 1 86 ? 11.481 -7.858 -6.827 1.00 84.00 86 PHE A C 1
ATOM 674 O O . PHE A 1 86 ? 11.279 -6.942 -7.629 1.00 84.00 86 PHE A O 1
ATOM 681 N N . PRO A 1 87 ? 11.838 -9.088 -7.241 1.00 84.50 87 PRO A N 1
ATOM 682 C CA . PRO A 1 87 ? 12.026 -9.394 -8.652 1.00 84.50 87 PRO A CA 1
ATOM 683 C C . PRO A 1 87 ? 10.768 -9.079 -9.457 1.00 84.50 87 PRO A C 1
ATOM 685 O O . PRO A 1 87 ? 9.694 -9.613 -9.169 1.00 84.50 87 PRO A O 1
ATOM 688 N N . ILE A 1 88 ? 10.919 -8.247 -10.488 1.00 86.75 88 ILE A N 1
ATOM 689 C CA . ILE A 1 88 ? 9.841 -7.979 -11.436 1.00 86.75 88 ILE A CA 1
ATOM 690 C C . ILE A 1 88 ? 9.507 -9.291 -12.140 1.00 86.75 88 ILE A C 1
ATOM 692 O O . ILE A 1 88 ? 10.346 -9.890 -12.814 1.00 86.75 88 ILE A O 1
ATOM 696 N N . ASP A 1 89 ? 8.264 -9.727 -11.983 1.00 89.19 89 ASP A N 1
ATOM 697 C CA . ASP A 1 89 ? 7.746 -10.938 -12.597 1.00 89.19 89 ASP A CA 1
ATOM 698 C C . ASP A 1 89 ? 6.418 -10.624 -13.290 1.00 89.19 89 ASP A C 1
ATOM 700 O O . ASP A 1 89 ? 5.388 -10.385 -12.656 1.00 89.19 89 ASP A O 1
ATOM 704 N N . LEU A 1 90 ? 6.483 -10.597 -14.621 1.00 92.19 90 LEU A N 1
ATOM 705 C CA . LEU A 1 90 ? 5.370 -10.294 -15.523 1.00 92.19 90 LEU A CA 1
ATOM 706 C C . LEU A 1 90 ? 4.477 -11.515 -15.796 1.00 92.19 90 LEU A C 1
ATOM 708 O O . LEU A 1 90 ? 3.544 -11.421 -16.592 1.00 92.19 90 LEU A O 1
ATOM 712 N N . LYS A 1 91 ? 4.782 -12.679 -15.207 1.00 93.25 91 LYS A N 1
ATOM 713 C CA . LYS A 1 91 ? 4.047 -13.933 -15.420 1.00 93.25 91 LYS A CA 1
ATOM 714 C C . LYS A 1 91 ? 3.606 -14.529 -14.079 1.00 93.25 91 LYS A C 1
ATOM 716 O O . LYS A 1 91 ? 4.033 -15.634 -13.734 1.00 93.25 91 LYS A O 1
ATOM 721 N N . PRO A 1 92 ? 2.746 -13.815 -13.330 1.00 93.25 92 PRO A N 1
ATOM 722 C CA . PRO A 1 92 ? 2.176 -14.338 -12.098 1.00 93.25 92 PRO A CA 1
ATOM 723 C C . PRO A 1 92 ? 1.438 -15.651 -12.375 1.00 93.25 92 PRO A C 1
ATOM 725 O O . PRO A 1 92 ? 0.814 -15.838 -13.424 1.00 93.25 92 PRO A O 1
ATOM 728 N N . ARG A 1 93 ? 1.521 -16.582 -11.431 1.00 95.81 93 ARG A N 1
ATOM 729 C CA . ARG A 1 93 ? 0.828 -17.872 -11.500 1.00 95.81 93 ARG A CA 1
ATOM 730 C C . ARG A 1 93 ? -0.535 -17.753 -10.822 1.00 95.81 93 ARG A C 1
ATOM 732 O O . ARG A 1 93 ? -0.689 -16.897 -9.954 1.00 95.81 93 ARG A O 1
ATOM 739 N N . PRO A 1 94 ? -1.504 -18.623 -11.147 1.00 97.62 94 PRO A N 1
ATOM 740 C CA . PRO A 1 94 ? -2.770 -18.681 -10.423 1.00 97.62 94 PRO A CA 1
ATOM 741 C C . PRO A 1 94 ? -2.563 -18.723 -8.903 1.00 97.62 94 PRO A C 1
ATOM 743 O O . PRO A 1 94 ? -1.775 -19.524 -8.397 1.00 97.62 94 PRO A O 1
ATOM 746 N N . GLY A 1 95 ? -3.254 -17.836 -8.190 1.00 96.25 95 GLY A N 1
ATOM 747 C CA . GLY A 1 95 ? -3.140 -17.636 -6.745 1.00 96.25 95 GLY A CA 1
ATOM 748 C C . GLY A 1 95 ? -2.055 -16.651 -6.295 1.00 96.25 95 GLY A C 1
ATOM 749 O O . GLY A 1 95 ? -2.067 -16.264 -5.128 1.00 96.25 95 GLY A O 1
ATOM 750 N N . ASP A 1 96 ? -1.148 -16.212 -7.174 1.00 97.38 96 ASP A N 1
ATOM 751 C CA . ASP A 1 96 ? -0.194 -15.153 -6.833 1.00 97.38 96 ASP A CA 1
ATOM 752 C C . ASP A 1 96 ? -0.934 -13.806 -6.664 1.00 97.38 96 ASP A C 1
ATOM 754 O O . ASP A 1 96 ? -1.880 -13.485 -7.394 1.00 97.38 96 ASP A O 1
ATOM 758 N N . PHE A 1 97 ? -0.480 -12.998 -5.703 1.00 97.94 97 PHE A N 1
ATOM 759 C CA . PHE A 1 97 ? -0.935 -11.616 -5.552 1.00 97.94 97 PHE A CA 1
ATOM 760 C C . PHE A 1 97 ? -0.367 -10.737 -6.666 1.00 97.94 97 PHE A C 1
ATOM 762 O O . PHE A 1 97 ? 0.787 -10.906 -7.074 1.00 97.94 97 PHE A O 1
ATOM 769 N N . ILE A 1 98 ? -1.162 -9.770 -7.115 1.00 97.88 98 ILE A N 1
ATOM 770 C CA . ILE A 1 98 ? -0.809 -8.822 -8.170 1.00 97.88 98 ILE A CA 1
ATOM 771 C C . ILE A 1 98 ? -0.624 -7.428 -7.576 1.00 97.88 98 ILE A C 1
ATOM 773 O O . ILE A 1 98 ? -1.422 -6.981 -6.756 1.00 97.88 98 ILE A O 1
ATOM 777 N N . ASP A 1 99 ? 0.423 -6.731 -8.005 1.00 96.50 99 ASP A N 1
ATOM 778 C CA . ASP A 1 99 ? 0.619 -5.323 -7.685 1.00 96.50 99 ASP A CA 1
ATOM 779 C C . ASP A 1 99 ? -0.467 -4.488 -8.399 1.00 96.50 99 ASP A C 1
ATOM 781 O O . ASP A 1 99 ? -0.582 -4.561 -9.627 1.00 96.50 99 ASP A O 1
ATOM 785 N N . PRO A 1 100 ? -1.270 -3.686 -7.676 1.00 96.75 100 PRO A N 1
ATOM 786 C CA . PRO A 1 100 ? -2.393 -2.957 -8.262 1.00 96.75 100 PRO A CA 1
ATOM 787 C C . PRO A 1 100 ? -1.999 -1.770 -9.150 1.00 96.75 100 PRO A C 1
ATOM 789 O O . PRO A 1 100 ? -2.859 -1.176 -9.809 1.00 96.75 100 PRO A O 1
ATOM 792 N N . VAL A 1 101 ? -0.718 -1.411 -9.154 1.00 94.56 101 VAL A N 1
ATOM 793 C CA . VAL A 1 101 ? -0.138 -0.332 -9.949 1.00 94.56 101 VAL A CA 1
ATOM 794 C C . VAL A 1 101 ? 0.592 -0.910 -11.155 1.0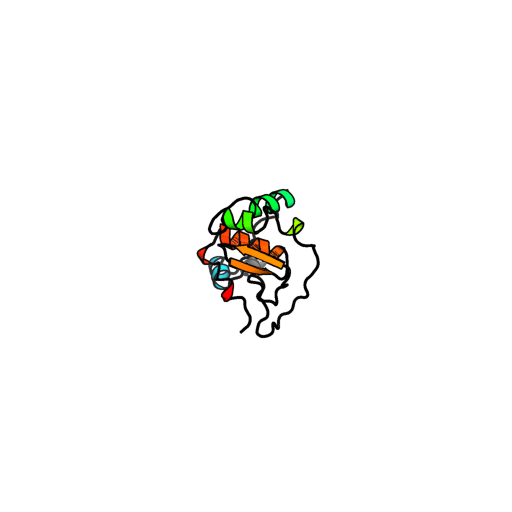0 94.56 101 VAL A C 1
ATOM 796 O O . VAL A 1 101 ? 0.293 -0.538 -12.286 1.00 94.56 101 VAL A O 1
ATOM 799 N N . LEU A 1 102 ? 1.507 -1.855 -10.928 1.00 92.06 102 LEU A N 1
ATOM 800 C CA . LEU A 1 102 ? 2.382 -2.385 -11.982 1.00 92.06 102 LEU A CA 1
ATOM 801 C C . LEU A 1 102 ? 1.800 -3.592 -12.728 1.00 92.06 102 LEU A C 1
ATOM 803 O O . LEU A 1 102 ? 2.312 -3.958 -13.784 1.00 92.06 102 LEU A O 1
ATOM 807 N N . LEU A 1 103 ? 0.752 -4.224 -12.188 1.00 93.81 103 LEU A N 1
ATOM 808 C CA . LEU A 1 103 ? 0.144 -5.448 -12.727 1.00 93.81 103 LEU A CA 1
ATOM 809 C C . LEU A 1 103 ? 1.139 -6.616 -12.873 1.00 93.81 103 LEU A C 1
ATOM 811 O O . LEU A 1 103 ? 0.993 -7.482 -13.734 1.00 93.81 103 LEU A O 1
ATOM 815 N N . THR A 1 104 ? 2.149 -6.647 -12.006 1.00 94.44 104 THR A N 1
ATOM 816 C CA . THR A 1 104 ? 3.145 -7.721 -11.893 1.00 94.44 104 THR A CA 1
ATOM 817 C C . THR A 1 104 ? 2.896 -8.547 -10.638 1.00 94.44 104 THR A C 1
ATOM 819 O O . THR A 1 104 ? 2.108 -8.147 -9.781 1.00 94.44 104 THR A O 1
ATOM 822 N N . ARG A 1 105 ? 3.594 -9.677 -10.466 1.00 96.31 105 ARG A N 1
ATOM 823 C CA . ARG A 1 105 ? 3.575 -10.399 -9.183 1.00 96.31 105 ARG A CA 1
ATOM 824 C C . ARG A 1 105 ? 3.997 -9.459 -8.047 1.00 96.31 105 ARG A C 1
ATOM 826 O O . ARG A 1 105 ? 5.004 -8.760 -8.168 1.00 96.31 105 ARG A O 1
ATOM 833 N N . ALA A 1 106 ? 3.234 -9.454 -6.960 1.00 96.75 106 ALA A N 1
ATOM 834 C CA . ALA A 1 106 ? 3.523 -8.695 -5.749 1.00 96.75 106 ALA A CA 1
ATOM 835 C C . ALA A 1 106 ? 4.337 -9.513 -4.734 1.00 96.75 106 ALA A C 1
ATOM 837 O O . ALA A 1 106 ? 4.333 -10.749 -4.754 1.00 96.75 106 ALA A O 1
ATOM 838 N N . ASP A 1 107 ? 5.001 -8.819 -3.808 1.00 96.06 107 ASP A N 1
ATOM 839 C CA . ASP A 1 107 ? 5.650 -9.444 -2.658 1.00 96.06 107 ASP A CA 1
ATOM 840 C C . ASP A 1 107 ? 4.598 -9.776 -1.583 1.00 96.06 107 ASP A C 1
ATOM 842 O O . ASP A 1 107 ? 3.971 -8.860 -1.039 1.00 96.06 107 ASP A O 1
ATOM 846 N N . PRO A 1 108 ? 4.401 -11.056 -1.208 1.00 95.25 108 PRO A N 1
ATOM 847 C CA . PRO A 1 108 ? 3.444 -11.430 -0.166 1.00 95.25 108 PRO A CA 1
ATOM 848 C C . PRO A 1 108 ? 3.788 -10.850 1.219 1.00 95.25 108 PRO A C 1
ATOM 850 O O . PRO A 1 108 ? 2.932 -10.839 2.104 1.00 95.25 108 PRO A O 1
ATOM 853 N N . ASN A 1 109 ? 5.012 -10.355 1.428 1.00 94.94 109 ASN A N 1
ATOM 854 C CA . ASN A 1 109 ? 5.419 -9.702 2.674 1.00 94.94 109 ASN A CA 1
ATOM 855 C C . ASN A 1 109 ? 5.211 -8.183 2.655 1.00 94.94 109 ASN A C 1
ATOM 857 O O . ASN A 1 109 ? 5.231 -7.551 3.714 1.00 94.94 109 ASN A O 1
ATOM 861 N N . ARG A 1 110 ? 4.985 -7.585 1.480 1.00 96.94 110 ARG A N 1
ATOM 862 C CA . ARG A 1 110 ? 4.795 -6.143 1.322 1.00 96.94 110 ARG A CA 1
ATOM 863 C C . ARG A 1 110 ? 3.323 -5.850 1.089 1.00 96.94 110 ARG A C 1
ATOM 865 O O . ARG A 1 110 ? 2.829 -5.895 -0.032 1.00 96.94 110 ARG A O 1
ATOM 872 N N . SER A 1 111 ? 2.617 -5.546 2.175 1.00 98.12 111 SER A N 1
ATOM 873 C CA . SER A 1 111 ? 1.179 -5.264 2.134 1.00 98.12 111 SER A CA 1
ATOM 874 C C . SER A 1 111 ? 0.812 -3.903 2.717 1.00 98.12 111 SER A C 1
ATOM 876 O O . SER A 1 111 ? 1.523 -3.355 3.561 1.00 98.12 111 SER A O 1
ATOM 878 N N . TRP A 1 112 ? -0.306 -3.341 2.279 1.00 98.62 112 TRP A N 1
ATOM 879 C CA . TRP A 1 112 ? -0.831 -2.094 2.831 1.00 98.62 112 TRP A CA 1
ATOM 880 C C . TRP A 1 112 ? -2.353 -2.152 2.890 1.00 98.62 112 TRP A C 1
ATOM 882 O O . TRP A 1 112 ? -2.986 -2.695 1.983 1.00 98.62 112 TRP A O 1
ATOM 892 N N . ILE A 1 113 ? -2.924 -1.626 3.971 1.00 98.75 113 ILE A N 1
ATOM 893 C CA . ILE A 1 113 ? -4.372 -1.513 4.146 1.00 98.75 113 ILE A CA 1
ATOM 894 C C . ILE A 1 113 ? -4.845 -0.195 3.534 1.00 98.75 113 ILE A C 1
ATOM 89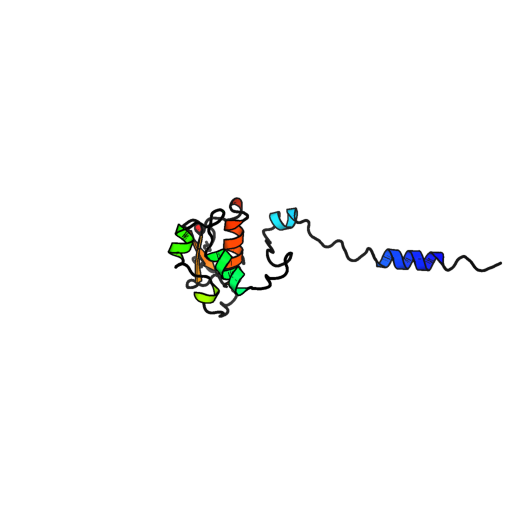6 O O . ILE A 1 113 ? -4.273 0.856 3.833 1.00 98.75 113 ILE A O 1
ATOM 900 N N . ILE A 1 114 ? -5.853 -0.258 2.666 1.00 98.56 114 ILE A N 1
ATOM 901 C CA . ILE A 1 114 ? -6.493 0.898 2.029 1.00 98.56 114 ILE A CA 1
ATOM 902 C C . ILE A 1 114 ? -7.994 0.616 1.968 1.00 98.56 114 ILE A C 1
ATOM 904 O O . ILE A 1 114 ? -8.400 -0.405 1.412 1.00 98.56 114 ILE A O 1
ATOM 908 N N . ASN A 1 115 ? -8.815 1.512 2.514 1.00 98.12 115 ASN A N 1
ATOM 909 C CA . ASN A 1 115 ? -10.263 1.357 2.633 1.00 98.12 115 ASN A CA 1
ATOM 910 C C . ASN A 1 115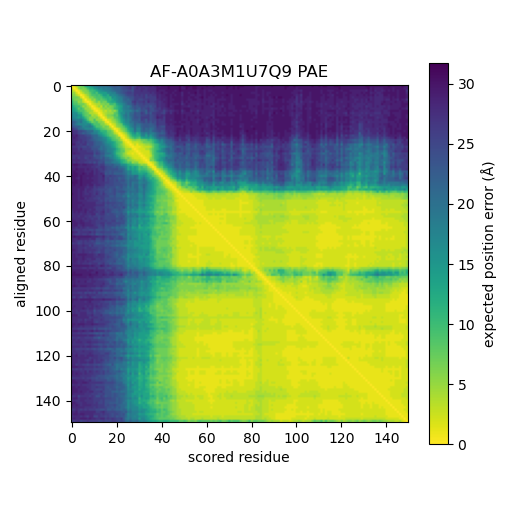 ? -10.669 0.023 3.297 1.00 98.12 115 ASN A C 1
ATOM 912 O O . ASN A 1 115 ? -11.570 -0.675 2.833 1.00 98.12 115 ASN A O 1
ATOM 916 N N . GLY A 1 116 ? -9.941 -0.384 4.341 1.00 98.38 116 GLY A N 1
ATOM 917 C CA . GLY A 1 116 ? -10.135 -1.652 5.051 1.00 98.38 116 GLY A CA 1
ATOM 918 C C . GLY A 1 116 ? -9.680 -2.910 4.298 1.00 98.38 116 GLY A C 1
ATOM 919 O O . GLY A 1 116 ? -9.712 -4.002 4.866 1.00 98.38 116 GLY A O 1
ATOM 920 N N . GLU A 1 117 ? -9.222 -2.790 3.051 1.00 98.56 117 GLU A N 1
ATOM 921 C CA . GLU A 1 117 ? -8.783 -3.919 2.233 1.00 98.56 117 GLU A CA 1
ATOM 922 C C . GLU A 1 117 ? -7.258 -4.056 2.220 1.00 98.56 117 GLU A C 1
ATOM 924 O O . GLU A 1 117 ? -6.522 -3.069 2.197 1.00 98.56 117 GLU A O 1
ATOM 929 N N . LYS A 1 118 ? -6.768 -5.301 2.220 1.00 98.62 118 LYS A N 1
ATOM 930 C CA . LYS A 1 118 ? -5.335 -5.611 2.221 1.00 98.62 118 LYS A CA 1
ATOM 931 C C . LYS A 1 118 ? -4.819 -5.823 0.801 1.00 98.62 118 LYS A C 1
ATOM 933 O O . LYS A 1 118 ? -5.116 -6.840 0.182 1.00 98.62 118 LYS A O 1
ATOM 938 N N . TYR A 1 119 ? -3.988 -4.898 0.340 1.00 98.62 119 TYR A N 1
ATOM 939 C CA . TYR A 1 119 ? -3.296 -4.968 -0.945 1.00 98.62 119 TYR A CA 1
ATOM 940 C C . TYR A 1 119 ? -1.867 -5.473 -0.762 1.00 98.62 119 TYR A C 1
ATOM 942 O O . TYR A 1 119 ? -1.289 -5.333 0.319 1.00 98.62 119 TYR A O 1
ATOM 950 N N . TYR A 1 120 ? -1.293 -6.020 -1.830 1.00 98.12 120 TYR A N 1
ATOM 951 C CA . TYR A 1 120 ? 0.094 -6.470 -1.895 1.00 98.12 120 TYR A CA 1
ATOM 952 C C . TYR A 1 120 ? 0.815 -5.739 -3.023 1.00 98.12 120 TYR A C 1
ATOM 954 O O . TYR A 1 120 ? 0.209 -5.426 -4.045 1.00 98.12 120 TYR A O 1
ATOM 962 N N . PHE A 1 121 ? 2.102 -5.460 -2.833 1.00 97.00 121 PHE A N 1
ATOM 963 C CA . PHE A 1 121 ? 2.866 -4.589 -3.724 1.00 97.00 121 PHE A CA 1
ATOM 964 C C . PHE A 1 121 ? 4.244 -5.169 -4.024 1.00 97.00 121 PHE A C 1
ATOM 966 O O . PHE A 1 121 ? 4.843 -5.841 -3.187 1.00 97.00 121 PHE A O 1
ATOM 973 N N . ALA A 1 122 ? 4.774 -4.894 -5.211 1.00 94.31 122 AL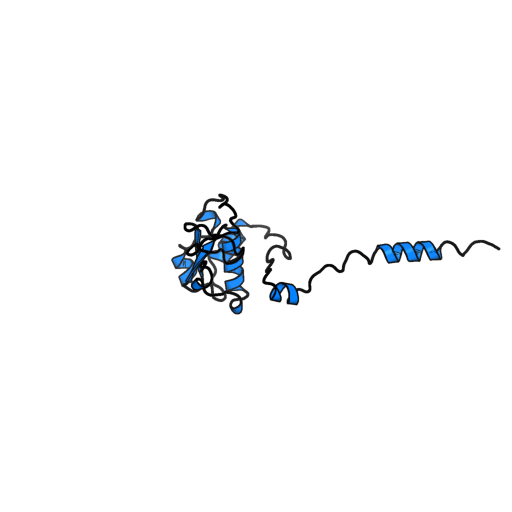A A N 1
ATOM 974 C CA . ALA A 1 122 ? 6.138 -5.262 -5.570 1.00 94.31 122 ALA A CA 1
ATOM 975 C C . ALA A 1 122 ? 7.166 -4.296 -4.948 1.00 94.31 122 ALA A C 1
ATOM 977 O O . ALA A 1 122 ? 8.265 -4.708 -4.582 1.00 94.31 122 ALA A O 1
ATOM 978 N N . CYS A 1 123 ? 6.818 -3.016 -4.773 1.00 92.88 123 CYS A N 1
ATOM 979 C CA . CYS A 1 123 ? 7.734 -1.998 -4.251 1.00 92.88 123 CYS A CA 1
ATOM 980 C C . CYS A 1 123 ? 7.032 -0.933 -3.390 1.00 92.88 123 CYS A C 1
ATOM 982 O O . CYS A 1 123 ? 5.808 -0.909 -3.256 1.00 92.88 123 CYS A O 1
ATOM 984 N N . ASN A 1 124 ? 7.825 -0.055 -2.765 1.00 93.88 124 ASN A N 1
ATOM 985 C CA . ASN A 1 124 ? 7.311 1.031 -1.921 1.00 93.88 124 ASN A CA 1
ATOM 986 C C . ASN A 1 124 ? 6.618 2.121 -2.750 1.00 93.88 124 ASN A C 1
ATOM 988 O O . ASN A 1 124 ? 5.642 2.710 -2.294 1.00 93.88 124 ASN A O 1
ATOM 992 N N . GLN A 1 125 ? 7.088 2.341 -3.977 1.00 91.62 125 GLN A N 1
ATOM 993 C CA . GLN A 1 125 ? 6.537 3.314 -4.914 1.00 91.62 125 GLN A CA 1
ATOM 994 C C . GLN A 1 125 ? 5.098 2.950 -5.309 1.00 91.62 125 GLN A C 1
ATOM 996 O O . GLN A 1 125 ? 4.233 3.821 -5.312 1.00 91.62 125 GLN A O 1
ATOM 1001 N N . SER A 1 126 ? 4.803 1.664 -5.532 1.00 94.44 126 SER A N 1
ATOM 1002 C CA . SER A 1 126 ? 3.433 1.211 -5.802 1.00 94.44 126 SER A CA 1
ATOM 1003 C C . SER A 1 126 ? 2.485 1.441 -4.619 1.00 94.44 126 SER A C 1
ATOM 1005 O O . SER A 1 126 ? 1.315 1.761 -4.823 1.00 94.44 126 SER A O 1
ATOM 1007 N N . ILE A 1 127 ? 2.969 1.305 -3.374 1.00 96.81 127 ILE A N 1
ATOM 1008 C CA . ILE A 1 127 ? 2.154 1.608 -2.184 1.00 96.81 127 ILE A CA 1
ATOM 1009 C C . ILE A 1 127 ? 1.760 3.086 -2.195 1.00 96.81 127 ILE A C 1
ATOM 1011 O O . ILE A 1 127 ? 0.593 3.424 -2.004 1.00 96.81 127 ILE A O 1
ATOM 1015 N N . GLU A 1 128 ? 2.735 3.965 -2.413 1.00 94.69 128 GLU A N 1
ATOM 1016 C CA . GLU A 1 128 ? 2.507 5.404 -2.485 1.00 94.69 128 GLU A CA 1
ATOM 1017 C C . GLU A 1 128 ? 1.538 5.783 -3.597 1.00 94.69 128 GLU A C 1
ATOM 1019 O O . GLU A 1 128 ? 0.582 6.510 -3.327 1.00 94.69 128 GLU A O 1
ATOM 1024 N N . GLU A 1 129 ? 1.731 5.272 -4.813 1.00 93.88 129 GLU A N 1
ATOM 1025 C CA . GLU A 1 129 ? 0.837 5.587 -5.925 1.00 93.88 129 GLU A CA 1
ATOM 1026 C C . GLU A 1 129 ? -0.597 5.128 -5.628 1.00 93.88 129 GLU A C 1
ATOM 1028 O O . GLU A 1 129 ? -1.548 5.886 -5.833 1.00 93.88 129 GLU A O 1
ATOM 1033 N N . GLN A 1 130 ? -0.773 3.930 -5.064 1.00 96.88 130 GLN A N 1
ATOM 1034 C CA . GLN A 1 130 ? -2.100 3.429 -4.717 1.00 96.88 130 GLN A CA 1
ATOM 1035 C C . GLN A 1 130 ? -2.748 4.226 -3.572 1.00 96.88 130 GLN A C 1
ATOM 1037 O O . GLN A 1 130 ? -3.952 4.491 -3.622 1.00 96.88 130 GLN A O 1
ATOM 1042 N N . VAL A 1 131 ? -1.983 4.665 -2.565 1.00 97.06 131 VAL A N 1
ATOM 1043 C CA . VAL A 1 131 ? -2.497 5.547 -1.501 1.00 97.06 131 VAL A CA 1
ATOM 1044 C C . VAL A 1 131 ? -2.850 6.927 -2.052 1.00 97.06 131 VAL A C 1
ATOM 1046 O O . VAL A 1 131 ? -3.916 7.456 -1.738 1.00 97.06 131 VAL A O 1
ATOM 1049 N N . LEU A 1 132 ? -2.029 7.510 -2.925 1.00 94.25 132 LEU A N 1
ATOM 1050 C CA . LEU A 1 132 ? -2.353 8.770 -3.598 1.00 94.25 132 LEU A CA 1
ATOM 1051 C C . LEU A 1 132 ? -3.613 8.639 -4.461 1.00 94.25 132 LEU A C 1
ATOM 1053 O O . LEU A 1 132 ? -4.478 9.519 -4.421 1.00 94.25 132 LEU A O 1
ATOM 1057 N N . ARG A 1 133 ? -3.775 7.514 -5.167 1.00 93.62 133 ARG A N 1
ATOM 1058 C CA . ARG A 1 133 ? -4.992 7.181 -5.918 1.00 93.62 133 ARG A CA 1
ATOM 1059 C C . ARG A 1 133 ? -6.210 7.104 -4.998 1.00 93.62 133 ARG A C 1
ATOM 1061 O O . ARG A 1 133 ? -7.219 7.730 -5.299 1.00 93.62 133 ARG A O 1
ATOM 1068 N N . ALA A 1 134 ? -6.109 6.442 -3.847 1.00 96.25 134 ALA A N 1
ATOM 1069 C CA . ALA A 1 134 ? -7.185 6.372 -2.853 1.00 96.25 134 ALA A CA 1
ATOM 1070 C C . ALA A 1 134 ? -7.566 7.741 -2.263 1.00 96.25 134 ALA A C 1
ATOM 1072 O O . ALA A 1 134 ? -8.745 8.026 -2.032 1.00 96.25 134 ALA A O 1
ATOM 1073 N N . ARG A 1 135 ? -6.576 8.610 -2.044 1.00 94.56 135 ARG A N 1
ATOM 1074 C CA . ARG A 1 135 ? -6.781 9.946 -1.470 1.00 94.56 135 ARG A CA 1
ATOM 1075 C C . ARG A 1 135 ? -7.393 10.932 -2.463 1.00 94.56 135 ARG A C 1
ATOM 1077 O O . ARG A 1 135 ? -8.211 11.761 -2.065 1.00 94.56 135 ARG A O 1
ATOM 1084 N N . ASN A 1 136 ? -6.993 10.861 -3.732 1.00 90.94 136 ASN A N 1
ATOM 1085 C CA . ASN A 1 136 ? -7.314 11.884 -4.733 1.00 90.94 136 ASN A CA 1
ATOM 1086 C C . ASN A 1 136 ? -8.348 11.428 -5.772 1.00 90.94 136 ASN A C 1
ATOM 1088 O O . ASN A 1 136 ? -9.119 12.247 -6.266 1.00 90.94 136 ASN A O 1
ATOM 1092 N N . PHE A 1 137 ? -8.398 10.132 -6.078 1.00 92.69 137 PHE A N 1
ATOM 1093 C CA . PHE A 1 137 ? -9.246 9.546 -7.119 1.00 92.69 137 PHE A CA 1
ATOM 1094 C C . PHE A 1 137 ? -9.907 8.247 -6.624 1.00 92.69 137 PHE A C 1
ATOM 1096 O O . PHE A 1 137 ? -9.686 7.183 -7.207 1.00 92.69 137 PHE A O 1
ATOM 1103 N N . PRO A 1 138 ? -10.723 8.298 -5.555 1.00 92.50 138 PRO A N 1
ATOM 1104 C CA . PRO A 1 138 ? -11.242 7.101 -4.890 1.00 92.50 138 PRO A CA 1
ATOM 1105 C C . PRO A 1 138 ? -12.037 6.175 -5.822 1.00 92.50 138 PRO A C 1
ATOM 1107 O O . PRO A 1 138 ? -11.962 4.961 -5.682 1.00 92.50 138 PRO A O 1
ATOM 1110 N N . SER A 1 139 ? -12.721 6.719 -6.834 1.00 92.25 139 SER A N 1
ATOM 1111 C CA . SER A 1 139 ? -13.442 5.930 -7.847 1.00 92.25 139 SER A CA 1
ATOM 1112 C C . SER A 1 139 ? -12.543 5.078 -8.753 1.00 92.25 139 SER A C 1
ATOM 1114 O O . SER A 1 139 ? -13.050 4.222 -9.472 1.00 92.25 139 SER A O 1
ATOM 1116 N N . ARG A 1 140 ? -11.221 5.303 -8.743 1.00 91.19 140 ARG A N 1
ATOM 1117 C CA . ARG A 1 140 ? -10.229 4.535 -9.515 1.00 91.19 140 ARG A CA 1
ATOM 1118 C C . ARG A 1 140 ? -9.564 3.425 -8.703 1.00 91.19 140 ARG A C 1
ATOM 1120 O O . ARG A 1 140 ? -8.746 2.684 -9.245 1.00 91.19 140 ARG A O 1
ATOM 1127 N N . VAL A 1 141 ? -9.868 3.315 -7.412 1.00 94.50 141 VAL A N 1
ATOM 1128 C CA . VAL A 1 141 ? -9.378 2.213 -6.583 1.00 94.50 141 VAL A CA 1
ATOM 1129 C C . VAL A 1 141 ? -10.303 1.020 -6.773 1.00 94.50 141 VAL A C 1
ATOM 1131 O O . VAL A 1 141 ? -11.470 1.057 -6.396 1.00 94.50 141 VAL A O 1
ATOM 1134 N N . ARG A 1 142 ? -9.770 -0.033 -7.392 1.00 97.06 142 ARG A N 1
ATOM 1135 C CA . ARG A 1 142 ? -10.460 -1.317 -7.546 1.00 97.06 142 ARG A CA 1
ATOM 1136 C C . ARG A 1 142 ? -10.283 -2.165 -6.281 1.00 97.06 142 ARG A C 1
ATOM 1138 O O . ARG A 1 142 ? -9.248 -2.005 -5.636 1.00 97.06 142 ARG A O 1
ATOM 1145 N N . PRO A 1 143 ? -11.223 -3.067 -5.949 1.00 97.62 143 PRO A N 1
ATOM 1146 C CA . PRO A 1 143 ? -11.113 -3.950 -4.787 1.00 97.62 143 PRO A CA 1
ATOM 1147 C C . PRO A 1 143 ? -9.842 -4.808 -4.809 1.00 97.62 143 PRO A C 1
ATOM 1149 O O . PRO A 1 143 ? -9.428 -5.289 -5.866 1.00 97.62 143 PRO A O 1
ATOM 1152 N N . ALA A 1 144 ? -9.271 -5.098 -3.639 1.00 98.06 144 ALA A N 1
ATOM 1153 C CA . ALA A 1 144 ? -8.079 -5.933 -3.480 1.00 98.06 144 ALA A CA 1
ATOM 1154 C C . ALA A 1 144 ? -8.270 -7.341 -4.065 1.00 98.06 144 ALA A C 1
ATOM 1156 O O . ALA A 1 144 ? -7.337 -7.929 -4.607 1.00 98.06 144 ALA A O 1
ATOM 1157 N N . SER A 1 145 ? -9.498 -7.866 -4.008 1.00 97.19 145 SER A N 1
ATOM 1158 C CA . SER A 1 145 ? -9.847 -9.179 -4.569 1.00 97.19 145 SER A CA 1
ATOM 1159 C C . SER A 1 145 ? -9.682 -9.283 -6.092 1.00 97.19 145 SER A C 1
ATOM 1161 O O . SER A 1 145 ? -9.553 -10.393 -6.611 1.00 97.19 145 SER A O 1
ATOM 1163 N N . GLU A 1 146 ? -9.637 -8.161 -6.820 1.00 97.75 146 GLU A N 1
ATOM 1164 C CA . GLU A 1 146 ? -9.338 -8.157 -8.258 1.00 97.75 146 GLU A CA 1
ATOM 1165 C C . GLU A 1 146 ? -7.851 -8.367 -8.565 1.00 97.75 146 GLU A C 1
ATOM 1167 O O . GLU A 1 146 ? -7.497 -8.686 -9.701 1.00 97.75 146 GLU A O 1
ATOM 1172 N N . PHE A 1 147 ? -6.980 -8.217 -7.567 1.00 97.44 147 PHE A N 1
ATOM 1173 C CA . PHE A 1 147 ? -5.527 -8.302 -7.703 1.00 97.44 147 PHE A CA 1
ATOM 1174 C C . PHE A 1 147 ? -4.988 -9.655 -7.230 1.00 97.44 147 PHE A C 1
ATOM 1176 O O . PHE A 1 147 ? -3.968 -9.758 -6.548 1.00 97.44 147 PHE A O 1
ATOM 1183 N N . ILE A 1 148 ? -5.699 -10.712 -7.616 1.00 97.12 148 ILE A N 1
ATOM 1184 C CA . ILE A 1 148 ? -5.299 -12.105 -7.437 1.00 97.12 148 ILE A CA 1
ATOM 1185 C C . ILE A 1 148 ? -5.326 -12.750 -8.817 1.00 97.12 148 ILE A C 1
ATOM 1187 O O . ILE A 1 148 ? -6.344 -12.691 -9.516 1.00 97.12 148 ILE A O 1
ATOM 1191 N N . GLN A 1 149 ? -4.214 -13.363 -9.216 1.00 96.62 149 GLN A N 1
ATOM 1192 C CA . GLN A 1 149 ? -4.151 -14.074 -10.484 1.00 96.62 149 GLN A CA 1
ATOM 1193 C C . GLN A 1 149 ? -5.109 -15.269 -10.448 1.00 96.62 149 GLN A C 1
ATOM 1195 O O . GLN A 1 149 ? -5.015 -16.124 -9.566 1.00 96.62 149 GLN A O 1
ATOM 1200 N N . LYS A 1 150 ? -6.033 -15.309 -11.407 1.00 92.12 150 LYS A N 1
ATOM 1201 C CA . LYS A 1 150 ? -6.990 -16.407 -11.583 1.00 92.12 150 LYS A CA 1
ATOM 1202 C C . LYS A 1 150 ? -6.374 -17.557 -12.368 1.00 92.12 150 LYS A C 1
ATOM 1204 O O . LYS A 1 150 ? -5.476 -17.277 -13.201 1.00 92.12 150 LYS A O 1
#

Foldseek 3Di:
DDDDDPPVVVVVVVVVVVPPPDPPDDPPVVCVVVQPPPPPPPDDQPPPNVVVQLCLLQPDAAQADNVQSVVQPVDGDVVVDPQDQQDFAQDDDAFFFALPRPRTGFDPVAWGATNNAIHGHRGRVSVSVLSVCRRPPVVPNDGSVVRGHD

Sequence (150 aa):
MLGIALLGMLAWFLRAASQGESDRTVPAERLVEIGITGYFDEEPPPADRAKFEKEIFTTPRGIYTEEDVKANGNTWPSAKYPQNDFPIDLKPRPGDFIDPVLLTRADPNRSWIINGEKYYFACNQSIEEQVLRARNFPSRVRPASEFIQK

pLDDT: mean 79.32, std 22.91, range [37.41, 98.75]

Mean predicted aligned error: 12.46 Å